Protein AF-A0A6G4Z4E8-F1 (afdb_monomer)

Mean predicted aligned error: 6.0 Å

pLDDT: mean 89.61, std 15.04, range [36.41, 98.0]

Foldseek 3Di:
DDPPPDPPDDDDDDDDPPDPDDDDDDDDDDDDDPVCPVVVVVVQVVVQAADPVGRGNVSSQVVCVVVVNHHDHGDDDDDDD

Structure (mmCIF, N/CA/C/O backbone):
data_AF-A0A6G4Z4E8-F1
#
_entry.id   AF-A0A6G4Z4E8-F1
#
loop_
_atom_site.group_PDB
_atom_site.id
_atom_site.type_symbol
_atom_site.label_atom_id
_atom_site.label_alt_id
_atom_site.label_comp_id
_atom_site.label_asym_id
_atom_site.label_entity_id
_atom_site.label_seq_id
_atom_site.pdbx_PDB_ins_code
_atom_site.Cartn_x
_atom_site.Cartn_y
_atom_site.Cartn_z
_atom_site.occupancy
_atom_site.B_iso_or_equiv
_atom_site.auth_seq_id
_atom_site.auth_comp_id
_atom_site.auth_asym_id
_atom_site.auth_atom_id
_atom_site.pdbx_PDB_model_num
ATOM 1 N N . MET A 1 1 ? -37.749 8.842 5.732 1.00 38.03 1 MET A N 1
ATOM 2 C CA . MET A 1 1 ? -36.863 8.728 4.553 1.00 38.03 1 MET A CA 1
ATOM 3 C C . MET A 1 1 ? -35.447 9.082 4.982 1.00 38.03 1 MET A C 1
ATOM 5 O O . MET A 1 1 ? -35.160 10.248 5.224 1.00 38.03 1 MET A O 1
ATOM 9 N N . SER A 1 2 ? -34.601 8.077 5.200 1.00 36.41 2 SER A N 1
ATOM 10 C CA . SER A 1 2 ? -33.211 8.244 5.630 1.00 36.41 2 SER A CA 1
ATOM 11 C C . SER A 1 2 ? -32.383 8.838 4.489 1.00 36.41 2 SER A C 1
ATOM 13 O O . SER A 1 2 ? -32.222 8.216 3.442 1.00 36.41 2 SER A O 1
ATOM 15 N N . ARG A 1 3 ? -31.861 10.058 4.677 1.00 41.56 3 ARG A N 1
ATOM 16 C CA . ARG A 1 3 ? -30.838 10.625 3.789 1.00 41.56 3 ARG A CA 1
ATOM 17 C C . ARG A 1 3 ? -29.620 9.704 3.848 1.00 41.56 3 ARG A C 1
ATOM 19 O O . ARG A 1 3 ? -28.918 9.690 4.854 1.00 41.56 3 ARG A O 1
ATOM 26 N N . GLN A 1 4 ? -29.379 8.931 2.793 1.00 49.06 4 GLN A N 1
ATOM 27 C CA . GLN A 1 4 ? -28.072 8.322 2.579 1.00 49.06 4 GLN A CA 1
ATOM 28 C C . GLN A 1 4 ? -27.062 9.468 2.466 1.00 49.06 4 GLN A C 1
ATOM 30 O O . GLN A 1 4 ? -27.082 10.235 1.503 1.00 49.06 4 GLN A O 1
ATOM 35 N N . SER A 1 5 ? -26.226 9.636 3.490 1.00 46.81 5 SER A N 1
ATOM 36 C CA . SER A 1 5 ? -25.087 10.543 3.444 1.00 46.81 5 SER A CA 1
ATOM 37 C C . SER A 1 5 ? -24.144 10.048 2.352 1.00 46.81 5 SER A C 1
ATOM 39 O O . SER A 1 5 ? -23.531 8.989 2.494 1.00 46.81 5 SER A O 1
ATOM 41 N N . GLN A 1 6 ? -24.051 10.784 1.251 1.00 53.03 6 GLN A N 1
ATOM 42 C CA . GLN A 1 6 ? -23.007 10.554 0.260 1.00 53.03 6 GLN A CA 1
ATOM 43 C C . GLN A 1 6 ? -21.642 10.644 0.967 1.00 53.03 6 GLN A C 1
ATOM 45 O O . GLN A 1 6 ? -21.430 11.590 1.735 1.00 53.03 6 GLN A O 1
ATOM 50 N N . PRO A 1 7 ? -20.726 9.680 0.778 1.00 59.91 7 PRO A N 1
ATOM 51 C CA . PRO A 1 7 ? -19.404 9.765 1.377 1.00 59.91 7 PRO A CA 1
ATOM 52 C C . PRO A 1 7 ? -18.682 10.997 0.822 1.00 59.91 7 PRO A C 1
ATOM 54 O O . PRO A 1 7 ? -18.595 11.191 -0.389 1.00 59.91 7 PRO A O 1
ATOM 57 N N . ASN A 1 8 ? -18.170 11.843 1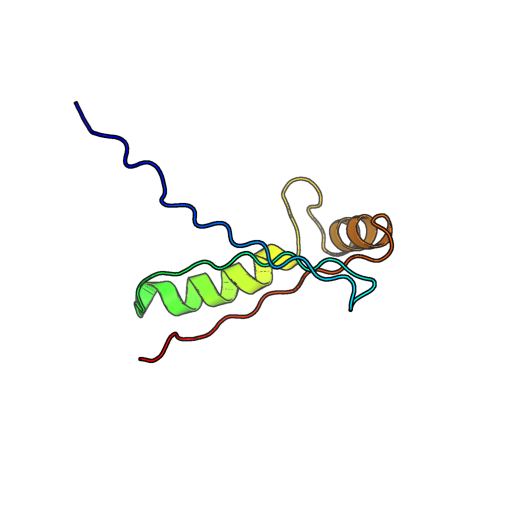.715 1.00 74.31 8 ASN A N 1
ATOM 58 C CA . ASN A 1 8 ? -17.429 13.050 1.359 1.00 74.31 8 ASN A CA 1
ATOM 59 C C . ASN A 1 8 ? -16.013 12.685 0.864 1.00 74.31 8 ASN A C 1
ATOM 61 O O . ASN A 1 8 ? -15.039 12.720 1.621 1.00 74.31 8 ASN A O 1
ATOM 65 N N . ILE A 1 9 ? -15.912 12.251 -0.396 1.00 85.81 9 ILE A N 1
ATOM 66 C CA . ILE A 1 9 ? -14.654 11.848 -1.034 1.00 85.81 9 ILE A CA 1
ATOM 67 C C . ILE A 1 9 ? -13.937 13.097 -1.554 1.00 85.81 9 ILE A C 1
ATOM 69 O O . ILE A 1 9 ? -14.362 13.713 -2.528 1.00 85.81 9 ILE A O 1
ATOM 73 N N . HIS A 1 10 ? -12.810 13.440 -0.931 1.00 89.62 10 HIS A N 1
ATOM 74 C CA . HIS A 1 10 ? -11.948 14.528 -1.389 1.00 89.62 10 HIS A CA 1
ATOM 75 C C . HIS A 1 10 ? -10.863 13.996 -2.327 1.00 89.62 10 HIS A C 1
ATOM 77 O O . HIS A 1 10 ? -10.051 13.159 -1.931 1.00 89.62 10 HIS A O 1
ATOM 83 N N . ILE A 1 11 ? -10.814 14.522 -3.553 1.00 93.88 11 ILE A N 1
ATOM 84 C CA . ILE A 1 11 ? -9.788 14.193 -4.549 1.00 93.88 11 ILE A CA 1
ATOM 85 C C . ILE A 1 11 ? -8.906 15.422 -4.761 1.00 93.88 11 ILE A C 1
ATOM 87 O O . ILE A 1 11 ? -9.397 16.498 -5.095 1.00 93.88 11 ILE A O 1
ATOM 91 N N . LYS A 1 12 ? -7.592 15.257 -4.587 1.00 94.88 12 LYS A N 1
ATOM 92 C CA . LYS A 1 12 ? -6.592 16.287 -4.883 1.00 94.88 12 LYS A CA 1
ATOM 93 C C . LYS A 1 12 ? -5.604 15.754 -5.910 1.00 94.88 12 LYS A C 1
ATOM 95 O O . LYS A 1 12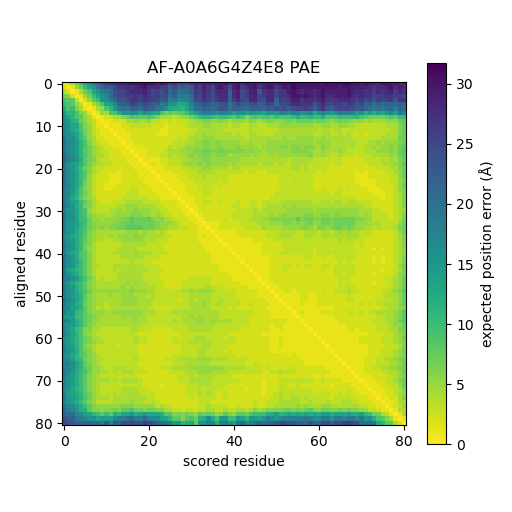 ? -4.949 14.745 -5.666 1.00 94.88 12 LYS A O 1
ATOM 100 N N . VAL A 1 13 ? -5.476 16.465 -7.025 1.00 96.44 13 VAL A N 1
ATOM 101 C CA . VAL A 1 13 ? -4.485 16.187 -8.069 1.00 96.44 13 VAL A CA 1
ATOM 102 C C . VAL A 1 13 ? -3.434 17.291 -8.033 1.00 96.44 13 VAL A C 1
ATOM 104 O O . VAL A 1 13 ? -3.781 18.468 -7.981 1.00 96.44 13 VAL A O 1
ATOM 107 N N . SER A 1 14 ? -2.158 16.911 -8.062 1.00 96.62 14 SER A N 1
ATOM 108 C CA . SER A 1 14 ? -1.022 17.839 -8.105 1.00 96.62 14 SER A CA 1
ATOM 109 C C . SER A 1 14 ? -0.221 17.593 -9.390 1.00 96.62 14 SER A C 1
ATOM 111 O O . SER A 1 14 ? 0.729 16.806 -9.358 1.00 96.62 14 SER A O 1
ATOM 113 N N . PRO A 1 15 ? -0.607 18.196 -10.531 1.00 96.19 15 PRO A N 1
ATOM 114 C CA . PRO A 1 15 ? 0.070 17.970 -11.805 1.00 96.19 15 PRO A CA 1
ATOM 115 C C . PRO A 1 15 ? 1.524 18.443 -11.756 1.00 96.19 15 PRO A C 1
ATOM 117 O O . PRO A 1 15 ? 1.817 19.549 -11.304 1.00 96.19 15 PRO A O 1
ATOM 120 N N . THR A 1 16 ? 2.448 17.609 -12.227 1.00 96.56 16 THR A N 1
ATOM 121 C CA . THR A 1 16 ? 3.866 17.961 -12.346 1.00 96.56 16 THR A CA 1
ATOM 122 C C . THR A 1 16 ? 4.554 17.067 -13.372 1.00 96.56 16 THR A C 1
ATOM 124 O O . THR A 1 16 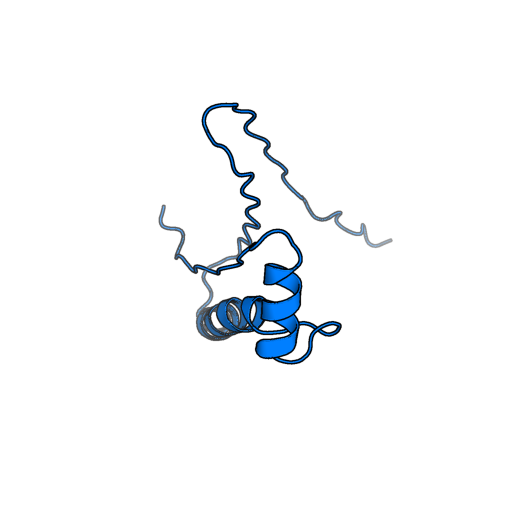? 4.213 15.896 -13.508 1.00 96.56 16 THR A O 1
ATOM 127 N N . THR A 1 17 ? 5.548 17.609 -14.071 1.00 97.50 17 THR A N 1
ATOM 128 C CA . THR A 1 17 ? 6.417 16.875 -15.007 1.00 97.50 17 THR A CA 1
ATOM 129 C C . THR A 1 17 ? 7.780 16.536 -14.399 1.00 97.50 17 THR A C 1
ATOM 131 O O . THR A 1 17 ? 8.633 15.957 -15.064 1.00 97.50 17 THR A O 1
ATOM 134 N N . LYS A 1 18 ? 8.004 16.886 -13.122 1.00 97.88 18 LYS A N 1
ATOM 135 C CA . LYS A 1 18 ? 9.286 16.691 -12.429 1.00 97.88 18 LYS A CA 1
ATOM 136 C C . LYS A 1 18 ? 9.673 15.213 -12.290 1.00 97.88 18 LYS A C 1
ATOM 138 O O . LYS A 1 18 ? 10.860 14.899 -12.240 1.00 97.88 18 LYS A O 1
ATOM 143 N N . PHE A 1 19 ? 8.690 14.319 -12.186 1.00 97.00 19 PHE A N 1
ATOM 144 C CA . PHE A 1 19 ? 8.899 12.898 -11.910 1.00 97.00 19 PHE A CA 1
ATOM 145 C C . PHE A 1 19 ? 8.474 12.028 -13.091 1.00 97.00 19 PHE A C 1
ATOM 147 O O . PHE A 1 19 ? 7.530 12.348 -13.807 1.00 97.00 19 PHE A O 1
ATOM 154 N N . LYS A 1 20 ? 9.163 10.894 -13.259 1.00 96.00 20 LYS A N 1
ATOM 155 C CA . LYS A 1 20 ? 8.862 9.894 -14.296 1.00 96.00 20 LYS A CA 1
ATOM 156 C C . LYS A 1 20 ? 7.764 8.905 -13.885 1.00 96.00 20 LYS A C 1
ATOM 158 O O . LYS A 1 20 ? 7.363 8.074 -14.689 1.00 96.00 20 LYS A O 1
ATOM 163 N N . THR A 1 21 ? 7.313 8.965 -12.633 1.00 96.50 21 THR A N 1
ATOM 164 C CA . THR A 1 21 ? 6.330 8.049 -12.047 1.00 96.50 21 THR A CA 1
ATOM 165 C C . THR A 1 21 ? 5.107 8.813 -11.551 1.00 96.50 21 THR A C 1
ATOM 167 O O . THR A 1 21 ? 5.201 9.971 -11.143 1.00 96.50 21 THR A O 1
ATOM 170 N N . THR A 1 22 ? 3.951 8.147 -11.577 1.00 96.56 22 THR A N 1
ATOM 171 C CA . THR A 1 22 ? 2.710 8.648 -10.974 1.00 96.56 22 THR A CA 1
ATOM 172 C C . THR A 1 22 ? 2.479 7.939 -9.649 1.00 96.56 22 THR A C 1
ATOM 174 O O . THR A 1 22 ? 2.434 6.713 -9.604 1.00 96.56 22 THR A O 1
ATOM 177 N N . THR A 1 23 ? 2.294 8.708 -8.578 1.00 96.69 23 THR A N 1
ATOM 178 C CA . THR A 1 23 ? 1.977 8.171 -7.250 1.00 96.69 23 THR A CA 1
ATOM 179 C C . THR A 1 23 ? 0.517 8.448 -6.922 1.00 96.69 23 THR A C 1
ATOM 181 O O . THR A 1 23 ? 0.080 9.597 -6.950 1.00 96.69 23 THR A O 1
ATOM 184 N N . ILE A 1 24 ? -0.224 7.401 -6.564 1.00 96.50 24 ILE A N 1
ATOM 185 C CA . ILE A 1 24 ? -1.605 7.496 -6.080 1.00 96.50 24 ILE A CA 1
ATOM 186 C C . ILE A 1 24 ? -1.600 7.188 -4.584 1.00 96.50 24 ILE A C 1
ATOM 188 O O . ILE A 1 24 ? -1.021 6.192 -4.156 1.00 96.50 24 ILE A O 1
ATOM 192 N N . VAL A 1 25 ? -2.242 8.042 -3.784 1.00 95.62 25 VAL A N 1
ATOM 193 C CA . VAL A 1 25 ? -2.314 7.886 -2.326 1.00 95.62 25 VAL A CA 1
ATOM 194 C C . VAL A 1 25 ? -3.770 7.868 -1.886 1.00 95.62 25 VAL A C 1
ATOM 196 O O . VAL A 1 25 ? -4.499 8.836 -2.091 1.00 95.62 25 VAL A O 1
ATOM 199 N N . PHE A 1 26 ? -4.170 6.787 -1.221 1.00 94.19 26 PHE A N 1
ATOM 200 C CA . PHE A 1 26 ? -5.452 6.698 -0.529 1.00 94.19 26 PHE A CA 1
ATOM 201 C C . PHE A 1 26 ? -5.243 7.029 0.947 1.00 94.19 26 PHE A C 1
ATOM 203 O O . PHE A 1 26 ? -4.515 6.327 1.649 1.00 94.19 26 PHE A O 1
ATOM 210 N N . LYS A 1 27 ? -5.874 8.107 1.424 1.00 92.88 27 LYS A N 1
ATOM 211 C CA . LYS A 1 27 ? -5.795 8.531 2.825 1.00 92.88 27 LYS A CA 1
ATOM 212 C C . LYS A 1 27 ? -7.127 8.275 3.521 1.00 92.88 27 LYS A C 1
ATOM 214 O O . LYS A 1 27 ? -8.107 8.965 3.263 1.00 92.88 27 LYS A O 1
ATOM 219 N N . PHE A 1 28 ? -7.134 7.309 4.432 1.00 91.75 28 PHE A N 1
ATOM 220 C CA . PHE A 1 28 ? -8.270 7.035 5.308 1.00 91.75 28 PHE A CA 1
ATOM 221 C C . PHE A 1 28 ? -8.058 7.759 6.637 1.00 91.75 28 PHE A C 1
ATOM 223 O O . PHE A 1 28 ? -7.009 7.610 7.263 1.00 91.75 28 PHE A O 1
ATOM 230 N N . MET A 1 29 ? -9.037 8.557 7.058 1.00 90.06 29 MET A N 1
ATOM 231 C CA . MET A 1 29 ? -9.008 9.278 8.330 1.00 90.06 29 MET A CA 1
ATOM 232 C C . MET A 1 29 ? -10.215 8.872 9.162 1.00 90.06 29 MET A C 1
ATOM 234 O O . MET A 1 29 ? -11.326 8.775 8.648 1.00 90.06 29 MET A O 1
ATOM 238 N N . ALA A 1 30 ? -9.979 8.618 10.442 1.00 90.75 30 ALA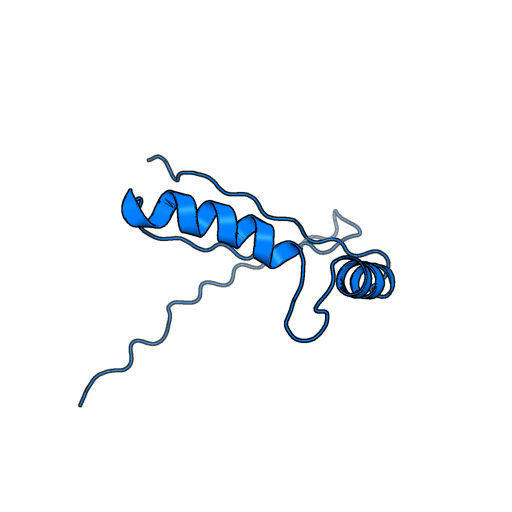 A N 1
ATOM 239 C CA . ALA A 1 30 ? -11.015 8.308 11.410 1.00 90.75 30 ALA A CA 1
ATOM 240 C C . ALA A 1 30 ? -10.512 8.661 12.823 1.00 90.75 30 ALA A C 1
ATOM 242 O O . ALA A 1 30 ? -9.291 8.702 13.017 1.0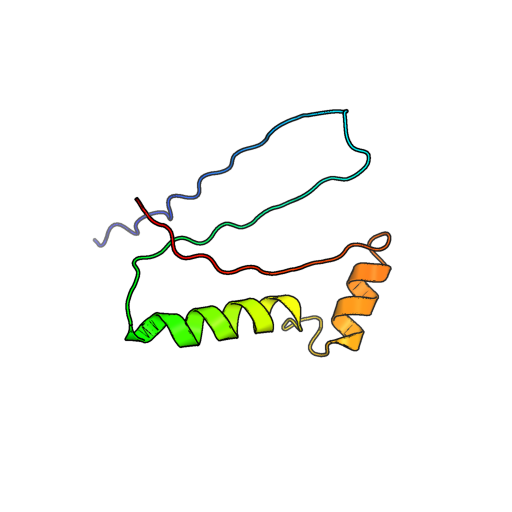0 90.75 30 ALA A O 1
ATOM 243 N N . PRO A 1 31 ? -11.414 8.890 13.797 1.00 91.31 31 PRO A N 1
ATOM 244 C CA . PRO A 1 31 ? -11.044 9.220 15.173 1.00 91.31 31 PRO A CA 1
ATOM 245 C C . PRO A 1 31 ? -10.096 8.195 15.800 1.00 91.31 31 PRO A C 1
ATOM 247 O O . PRO A 1 31 ? -10.095 7.013 15.422 1.00 91.31 31 PRO A O 1
ATOM 250 N N . LEU A 1 32 ? -9.267 8.663 16.734 1.00 91.31 32 LEU A N 1
ATOM 251 C CA . LEU A 1 32 ? -8.307 7.831 17.448 1.00 91.31 32 LEU A CA 1
ATOM 252 C C . LEU A 1 32 ? -9.006 7.112 18.605 1.00 91.31 32 LEU A C 1
ATOM 254 O O . LEU A 1 32 ? -9.060 7.624 19.714 1.00 91.31 32 LEU A O 1
ATOM 258 N N . GLU A 1 33 ? -9.484 5.900 18.332 1.00 93.94 33 GLU A N 1
ATOM 259 C CA . GLU A 1 33 ? -10.166 5.055 19.315 1.00 93.94 33 GLU A CA 1
ATOM 260 C C . GLU A 1 33 ? -9.304 3.847 19.682 1.00 93.94 33 GLU A C 1
ATOM 262 O O . GLU A 1 33 ? -8.799 3.151 18.788 1.00 93.94 33 GLU A O 1
ATOM 267 N N . TYR A 1 34 ? -9.172 3.567 20.982 1.00 92.94 34 TYR A N 1
ATOM 268 C CA . TYR A 1 34 ? -8.375 2.447 21.497 1.00 92.94 34 TYR A CA 1
ATOM 269 C C . TYR A 1 34 ? -8.820 1.108 20.895 1.00 92.94 34 TYR A C 1
ATOM 271 O O . TYR A 1 34 ? -7.993 0.346 20.396 1.00 92.94 34 TYR A O 1
ATOM 279 N N . ASP A 1 35 ? -10.130 0.883 20.808 1.00 95.38 35 ASP A N 1
ATOM 280 C CA . ASP A 1 35 ? -10.708 -0.375 20.325 1.00 95.38 35 ASP A CA 1
ATOM 281 C C . ASP A 1 35 ? -10.412 -0.654 18.843 1.00 95.38 35 ASP A C 1
ATOM 283 O O . ASP A 1 35 ? -10.414 -1.801 18.397 1.00 95.38 35 ASP A O 1
ATOM 287 N N . THR A 1 36 ? -10.121 0.385 18.052 1.00 95.00 36 THR A N 1
ATOM 288 C CA . THR A 1 36 ? -9.920 0.244 16.600 1.00 95.00 36 THR A CA 1
ATOM 289 C C . THR A 1 36 ? -8.461 0.348 16.168 1.00 95.00 36 THR A C 1
ATOM 291 O O . THR A 1 36 ? -8.134 -0.023 15.037 1.00 95.00 36 THR A O 1
ATOM 294 N N . ILE A 1 37 ? -7.561 0.823 17.036 1.00 93.56 37 ILE A N 1
ATOM 295 C CA . ILE A 1 37 ? -6.176 1.136 16.658 1.00 93.56 37 ILE A CA 1
ATOM 296 C C . ILE A 1 37 ? -5.408 -0.103 16.179 1.00 93.56 37 ILE A C 1
ATOM 298 O O . ILE A 1 37 ? -4.733 -0.061 15.144 1.00 93.56 37 ILE A O 1
ATOM 302 N N . THR A 1 38 ? -5.558 -1.226 16.882 1.00 94.62 38 THR A N 1
ATOM 303 C CA . THR A 1 38 ? -4.879 -2.488 16.563 1.00 94.62 38 THR A CA 1
ATOM 304 C C . THR A 1 38 ? -5.439 -3.091 15.281 1.00 94.62 38 THR A C 1
ATOM 306 O O . THR A 1 38 ? -4.679 -3.441 14.377 1.00 94.62 38 THR A O 1
ATOM 309 N N . ALA A 1 39 ? -6.769 -3.132 15.152 1.00 96.19 39 ALA A N 1
ATOM 310 C CA . ALA A 1 39 ? -7.441 -3.656 13.967 1.00 96.19 39 ALA A CA 1
ATOM 311 C C . ALA A 1 39 ? -7.069 -2.866 12.702 1.00 96.19 39 ALA A C 1
ATOM 313 O O . ALA A 1 39 ? -6.721 -3.463 11.685 1.00 96.19 39 ALA A O 1
ATOM 314 N N . ARG A 1 40 ? -7.050 -1.527 12.768 1.00 95.12 40 ARG A N 1
ATOM 315 C CA . ARG A 1 40 ? -6.614 -0.668 11.651 1.00 95.12 40 ARG A CA 1
ATOM 316 C C . ARG A 1 40 ? -5.148 -0.892 11.296 1.00 95.12 40 ARG A C 1
ATOM 318 O O . ARG A 1 40 ? -4.799 -0.902 10.116 1.00 95.12 40 ARG A O 1
ATOM 325 N N . SER A 1 41 ? -4.302 -1.107 12.303 1.00 93.94 41 SER A N 1
ATOM 326 C CA . SER A 1 41 ? -2.877 -1.352 12.086 1.00 93.94 41 SER A CA 1
ATOM 327 C C . SER A 1 41 ? -2.622 -2.674 11.360 1.00 93.94 41 SER A C 1
ATOM 329 O O . SER A 1 41 ? -1.809 -2.735 10.437 1.00 93.94 41 SER A O 1
ATOM 331 N N . LEU A 1 42 ? -3.352 -3.725 11.736 1.00 95.88 42 LEU A N 1
ATOM 332 C CA . LEU A 1 42 ? -3.302 -5.015 11.054 1.00 95.88 42 LEU A CA 1
ATOM 333 C C . LEU A 1 42 ? -3.897 -4.925 9.644 1.00 95.88 42 LEU A C 1
ATOM 335 O O . LEU A 1 42 ? -3.272 -5.379 8.687 1.00 95.88 42 LEU A O 1
ATOM 339 N N . LEU A 1 43 ? -5.063 -4.290 9.502 1.00 95.56 43 LEU A N 1
ATOM 340 C CA . LEU A 1 43 ? -5.748 -4.121 8.221 1.00 95.56 43 LEU A CA 1
ATOM 341 C C . LEU A 1 43 ? -4.853 -3.436 7.183 1.00 95.56 43 LEU A C 1
ATOM 343 O O . LEU A 1 43 ? -4.763 -3.910 6.057 1.00 95.56 43 LEU A O 1
ATOM 347 N N . SER A 1 44 ? -4.146 -2.371 7.571 1.00 95.00 44 SER A N 1
ATOM 348 C CA . SER A 1 44 ? -3.203 -1.658 6.701 1.00 95.00 44 SER A CA 1
ATOM 349 C C . SER A 1 44 ? -2.175 -2.607 6.066 1.00 95.00 44 SER A C 1
ATO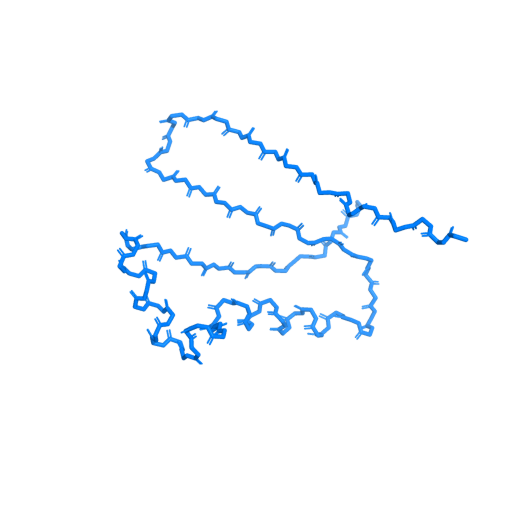M 351 O O . SER A 1 44 ? -1.998 -2.596 4.851 1.00 95.00 44 SER A O 1
ATOM 353 N N . LYS A 1 45 ? -1.591 -3.509 6.870 1.00 93.94 45 LYS A N 1
ATOM 354 C CA . LYS A 1 45 ? -0.623 -4.517 6.408 1.00 93.94 45 LYS A CA 1
ATOM 355 C C . LYS A 1 45 ? -1.262 -5.604 5.540 1.00 93.94 45 LYS A C 1
ATOM 357 O O . LYS A 1 45 ? -0.620 -6.100 4.620 1.00 93.94 45 LYS A O 1
ATOM 362 N N . LEU A 1 46 ? -2.504 -5.994 5.828 1.00 94.44 46 LEU A N 1
ATOM 363 C CA . LEU A 1 46 ? -3.219 -7.013 5.052 1.00 94.44 46 LEU A CA 1
ATOM 364 C C . LEU A 1 46 ? -3.630 -6.504 3.665 1.00 94.44 46 LEU A C 1
ATOM 366 O O . LEU A 1 46 ? -3.540 -7.251 2.693 1.00 94.44 46 LEU A O 1
ATOM 370 N N . LEU A 1 47 ? -4.028 -5.232 3.559 1.00 94.00 47 LEU A N 1
ATOM 371 C CA . LEU A 1 47 ? -4.480 -4.618 2.304 1.00 94.00 47 LEU A CA 1
ATOM 372 C C . LEU A 1 47 ? -3.415 -4.616 1.202 1.00 94.00 47 LEU A C 1
ATOM 374 O O . LEU A 1 47 ? -3.759 -4.609 0.024 1.00 94.00 47 LEU A O 1
ATOM 378 N N . VAL A 1 48 ? -2.135 -4.634 1.572 1.00 95.00 48 VAL A N 1
ATOM 379 C CA . VAL A 1 48 ? -1.009 -4.648 0.623 1.00 95.00 48 VAL A CA 1
ATOM 380 C C . VAL A 1 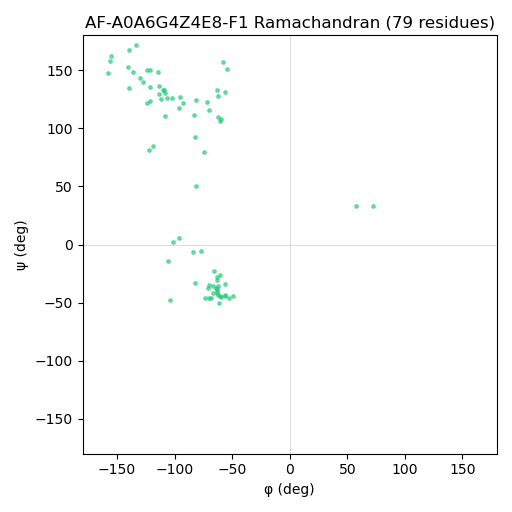48 ? -0.474 -6.049 0.341 1.00 95.00 48 VAL A C 1
ATOM 382 O O . VAL A 1 48 ? 0.542 -6.194 -0.332 1.00 95.00 48 VAL A O 1
ATOM 385 N N . ARG A 1 49 ? -1.133 -7.085 0.866 1.00 95.19 49 ARG A N 1
ATOM 386 C CA . ARG A 1 49 ? -0.643 -8.462 0.819 1.00 95.19 49 ARG A CA 1
ATOM 387 C C . ARG A 1 49 ? -1.370 -9.311 -0.223 1.00 95.19 49 ARG A C 1
ATOM 389 O O . ARG A 1 49 ? -0.729 -10.011 -1.000 1.00 95.19 49 ARG A O 1
ATOM 396 N N . ALA A 1 50 ? -2.698 -9.254 -0.235 1.00 95.31 50 ALA A N 1
ATOM 397 C CA . ALA A 1 50 ? -3.535 -10.042 -1.129 1.00 95.31 50 ALA A CA 1
ATOM 398 C C . ALA A 1 50 ? -4.894 -9.367 -1.344 1.00 95.31 50 ALA A C 1
ATOM 400 O O . ALA A 1 50 ? -5.333 -8.523 -0.565 1.00 95.31 50 ALA A O 1
ATOM 401 N N . THR A 1 51 ? -5.595 -9.782 -2.392 1.00 96.19 51 THR A N 1
ATOM 402 C CA . THR A 1 51 ? -6.970 -9.358 -2.679 1.00 96.19 51 THR A CA 1
ATOM 403 C C . THR A 1 51 ? -7.820 -10.570 -3.037 1.00 96.19 51 THR A C 1
ATOM 405 O O . THR A 1 51 ? -7.300 -11.653 -3.287 1.00 96.19 51 THR A O 1
ATOM 408 N N . LYS A 1 52 ? -9.139 -10.394 -3.157 1.00 96.69 52 LYS A N 1
ATOM 409 C CA . LYS A 1 52 ? -10.022 -11.473 -3.626 1.00 96.69 52 LYS A CA 1
ATOM 410 C C . LYS A 1 52 ? -9.616 -12.026 -5.004 1.00 96.69 52 LYS A C 1
ATOM 412 O O . LYS A 1 52 ? -9.787 -13.213 -5.248 1.00 96.69 52 LYS A O 1
ATOM 417 N N . LYS A 1 53 ? -9.095 -11.174 -5.898 1.00 97.44 53 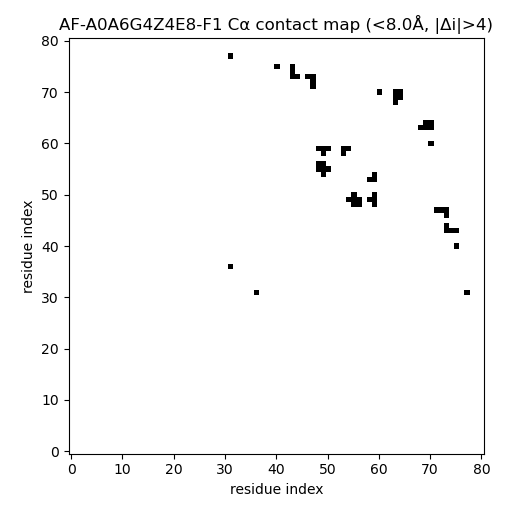LYS A N 1
ATOM 418 C CA . LYS A 1 53 ? -8.660 -11.568 -7.250 1.00 97.44 53 LYS A CA 1
ATOM 419 C C . LYS A 1 53 ? -7.250 -12.171 -7.264 1.00 97.44 53 LYS A C 1
ATOM 421 O O . LYS A 1 53 ? -6.990 -13.073 -8.050 1.00 97.44 53 LYS A O 1
ATOM 426 N N . TRP A 1 54 ? -6.372 -11.702 -6.379 1.00 97.50 54 TRP A N 1
ATOM 427 C CA . TRP A 1 54 ? -5.005 -12.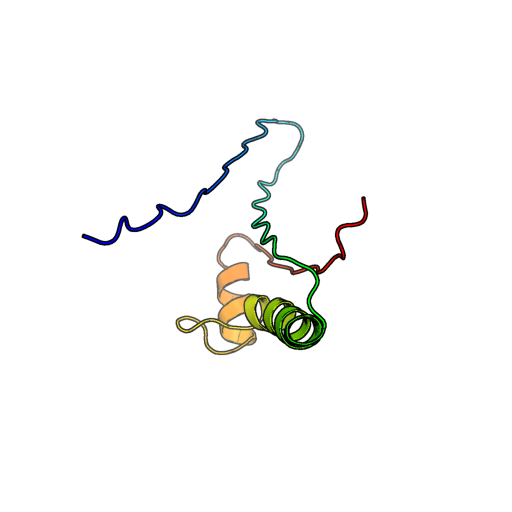201 -6.197 1.00 97.50 54 TRP A CA 1
ATOM 428 C C . TRP A 1 54 ? -4.817 -12.658 -4.743 1.00 97.50 54 TRP A C 1
ATOM 430 O O . TRP A 1 54 ? -4.328 -11.880 -3.921 1.00 97.50 54 TRP A O 1
ATOM 440 N N . PRO A 1 55 ? -5.260 -13.882 -4.396 1.00 96.62 55 PRO A N 1
ATOM 441 C CA . PRO A 1 55 ? -5.426 -14.320 -3.006 1.00 96.62 55 PRO A CA 1
ATOM 442 C C . PRO A 1 55 ? -4.118 -14.685 -2.292 1.00 96.62 55 PRO A C 1
ATOM 444 O O . PRO A 1 55 ? -4.138 -14.972 -1.099 1.00 96.62 55 PRO A O 1
ATOM 447 N N . THR A 1 56 ? -2.983 -14.681 -2.994 1.00 96.50 56 THR A N 1
ATOM 448 C CA . THR A 1 56 ? -1.660 -14.962 -2.415 1.00 96.50 56 THR A CA 1
ATOM 449 C C . THR A 1 56 ? -0.694 -13.815 -2.678 1.00 96.50 56 THR A C 1
ATOM 451 O O . THR A 1 56 ? -0.757 -13.198 -3.747 1.00 96.50 56 THR A O 1
ATOM 454 N N . ASP A 1 57 ? 0.262 -13.605 -1.769 1.00 95.19 57 ASP A N 1
ATOM 455 C CA . ASP A 1 57 ? 1.338 -12.617 -1.916 1.00 95.19 57 ASP A CA 1
ATOM 456 C C . ASP A 1 57 ? 2.028 -12.744 -3.277 1.00 95.19 57 ASP A C 1
ATOM 458 O O . ASP A 1 57 ? 2.234 -11.750 -3.967 1.00 95.19 57 ASP A O 1
ATOM 462 N N . LYS A 1 58 ? 2.336 -13.976 -3.704 1.00 96.94 58 LYS A N 1
ATOM 463 C CA . LYS A 1 58 ? 2.974 -14.242 -4.999 1.00 96.94 58 LYS A CA 1
ATOM 464 C C . LYS A 1 58 ? 2.100 -13.773 -6.161 1.00 96.94 58 LYS A C 1
ATOM 466 O O . LYS A 1 58 ? 2.576 -13.050 -7.026 1.00 96.94 58 LYS A O 1
ATOM 471 N N . SER A 1 59 ? 0.821 -14.153 -6.176 1.00 97.81 59 SER A N 1
ATOM 472 C CA . SER A 1 59 ? -0.096 -13.754 -7.254 1.00 97.81 59 SER A CA 1
ATOM 473 C C . SER A 1 59 ? -0.294 -12.240 -7.330 1.00 97.81 59 SER A C 1
ATOM 475 O O . SER A 1 59 ? -0.405 -11.694 -8.424 1.00 97.81 59 SER A O 1
ATOM 477 N N . PHE A 1 60 ? -0.307 -11.564 -6.179 1.00 97.75 60 PHE A N 1
ATOM 478 C CA . PHE A 1 60 ? -0.493 -10.122 -6.105 1.00 97.75 60 PHE A CA 1
ATOM 479 C C . PHE A 1 60 ? 0.758 -9.373 -6.576 1.00 97.75 60 PHE A C 1
ATOM 481 O O . PHE A 1 60 ? 0.658 -8.491 -7.425 1.00 97.75 60 PHE A O 1
ATOM 488 N N . ASN A 1 61 ? 1.942 -9.785 -6.114 1.00 96.69 61 ASN A N 1
ATOM 489 C CA . ASN A 1 61 ? 3.210 -9.190 -6.542 1.00 96.69 61 ASN A CA 1
ATOM 490 C C . ASN A 1 61 ? 3.529 -9.468 -8.017 1.00 96.69 61 ASN A C 1
ATOM 492 O O . ASN A 1 61 ? 4.034 -8.579 -8.691 1.00 96.69 61 ASN A O 1
ATOM 496 N N . ASN A 1 62 ? 3.185 -10.648 -8.546 1.00 97.75 62 ASN A N 1
ATOM 497 C CA . ASN A 1 62 ? 3.321 -10.925 -9.978 1.00 97.75 62 ASN A CA 1
ATOM 498 C C . ASN A 1 62 ? 2.483 -9.948 -10.811 1.00 97.75 62 ASN A C 1
ATOM 500 O O . ASN A 1 62 ? 2.985 -9.374 -11.768 1.00 97.75 62 ASN A O 1
ATOM 504 N N . HIS A 1 63 ? 1.235 -9.698 -10.405 1.00 97.94 63 HIS A N 1
ATOM 505 C CA . HIS A 1 63 ? 0.393 -8.737 -11.111 1.00 97.94 63 HIS A CA 1
ATOM 506 C C . HIS A 1 63 ? 0.961 -7.313 -11.061 1.00 97.94 63 HIS A C 1
ATOM 508 O O . HIS A 1 63 ? 0.927 -6.600 -12.059 1.00 97.94 63 HIS A O 1
ATOM 514 N N . LEU A 1 64 ? 1.509 -6.895 -9.918 1.00 97.44 64 LEU A N 1
ATOM 515 C CA . LEU A 1 64 ? 2.185 -5.603 -9.799 1.00 97.44 64 LEU A CA 1
ATOM 516 C C . LEU A 1 64 ? 3.442 -5.520 -10.683 1.00 97.44 64 LEU A C 1
ATOM 518 O O . LEU A 1 64 ? 3.687 -4.482 -11.296 1.00 97.44 64 LEU A O 1
ATOM 522 N N . ALA A 1 65 ? 4.198 -6.614 -10.808 1.00 97.69 65 ALA A N 1
ATOM 523 C CA . ALA A 1 65 ? 5.343 -6.695 -11.710 1.00 97.69 65 ALA A CA 1
ATOM 524 C C . ALA A 1 65 ? 4.925 -6.537 -13.183 1.00 97.69 65 ALA A C 1
ATOM 526 O O . ALA A 1 65 ? 5.566 -5.780 -13.912 1.00 97.69 65 ALA A O 1
ATOM 527 N N . ASP A 1 66 ? 3.813 -7.160 -13.591 1.00 98.00 66 ASP A N 1
ATOM 528 C CA . ASP A 1 66 ? 3.244 -7.016 -14.940 1.00 98.00 66 ASP A CA 1
ATOM 529 C C . ASP A 1 66 ? 2.803 -5.570 -15.234 1.00 98.00 66 ASP A C 1
ATOM 531 O O . ASP A 1 66 ? 2.845 -5.116 -16.377 1.00 98.00 66 ASP A O 1
ATOM 535 N N . LEU A 1 67 ? 2.434 -4.808 -14.199 1.00 97.06 67 LEU A N 1
ATOM 536 C CA . LEU A 1 67 ? 2.123 -3.378 -14.279 1.00 97.06 67 LEU A CA 1
ATOM 537 C C . LEU A 1 67 ? 3.396 -2.517 -14.270 1.00 97.06 67 LEU A C 1
ATOM 539 O O . LEU A 1 67 ? 3.510 -1.561 -13.503 1.00 97.06 67 LEU A O 1
ATOM 543 N N . TYR A 1 68 ? 4.351 -2.852 -15.139 1.00 96.38 68 TYR A N 1
ATOM 544 C CA . TYR A 1 68 ? 5.625 -2.143 -15.304 1.00 96.38 68 TYR A CA 1
ATOM 545 C C . TYR A 1 68 ? 6.462 -2.053 -14.014 1.00 96.38 68 TYR A C 1
ATOM 547 O O . TYR A 1 68 ? 7.159 -1.063 -13.792 1.00 96.38 68 TYR A O 1
ATOM 555 N N . GLY A 1 69 ? 6.395 -3.069 -13.150 1.00 95.94 69 GLY A N 1
ATOM 556 C CA . GLY A 1 69 ? 7.097 -3.056 -11.865 1.00 95.94 69 GLY A CA 1
ATOM 557 C C . GLY A 1 69 ? 6.475 -2.106 -10.839 1.00 95.94 69 GLY A C 1
ATOM 558 O O . GLY A 1 69 ? 7.196 -1.506 -10.039 1.00 95.94 69 GLY A O 1
ATOM 559 N N . ALA A 1 70 ? 5.149 -1.940 -10.865 1.00 97.50 70 ALA A N 1
ATOM 560 C CA . ALA A 1 70 ? 4.431 -1.190 -9.845 1.00 97.50 70 ALA A CA 1
ATOM 561 C C . ALA A 1 70 ? 4.676 -1.781 -8.447 1.00 97.50 70 ALA A C 1
ATOM 563 O O . ALA A 1 70 ? 4.984 -2.959 -8.277 1.00 97.50 70 ALA A O 1
ATOM 564 N N . TYR A 1 71 ? 4.495 -0.959 -7.419 1.00 95.50 71 TYR A N 1
ATOM 565 C CA . TYR A 1 71 ? 4.552 -1.405 -6.033 1.00 95.50 71 TYR A CA 1
ATOM 566 C C . TYR A 1 71 ? 3.472 -0.711 -5.212 1.00 95.50 71 TYR A C 1
ATOM 568 O O . TYR A 1 71 ? 3.050 0.407 -5.513 1.00 95.50 71 TYR A O 1
ATOM 576 N N . VAL A 1 72 ? 3.038 -1.377 -4.146 1.00 96.12 72 VAL A N 1
ATOM 577 C CA . VAL A 1 72 ? 2.075 -0.842 -3.185 1.00 96.12 72 VAL A CA 1
ATOM 578 C C . VAL A 1 72 ? 2.644 -0.977 -1.781 1.00 96.12 72 VAL A C 1
ATOM 580 O O . VAL A 1 72 ? 3.286 -1.968 -1.441 1.00 96.12 72 VAL A O 1
ATOM 583 N N . ASN A 1 73 ? 2.434 0.043 -0.960 1.00 95.56 73 ASN A N 1
ATOM 584 C CA . ASN A 1 73 ? 2.828 0.041 0.439 1.00 95.56 73 ASN A CA 1
ATOM 585 C C . ASN A 1 73 ? 1.737 0.696 1.286 1.00 95.56 73 ASN A C 1
ATOM 587 O O . ASN A 1 73 ? 0.794 1.300 0.771 1.00 95.56 73 ASN A O 1
ATOM 591 N N . SER A 1 74 ? 1.853 0.525 2.597 1.00 96.12 74 SER A N 1
ATOM 592 C CA . SER A 1 74 ? 0.894 1.046 3.557 1.00 96.12 74 SER A CA 1
ATOM 593 C C . SER A 1 74 ? 1.615 1.598 4.774 1.00 96.12 74 SER A C 1
ATOM 595 O O . SER A 1 74 ? 2.474 0.921 5.344 1.00 96.12 74 SER A O 1
ATOM 597 N N . THR A 1 75 ? 1.195 2.776 5.220 1.00 94.19 75 THR A N 1
ATOM 598 C CA . THR A 1 75 ? 1.711 3.416 6.430 1.00 94.19 75 THR A CA 1
ATOM 599 C C . THR A 1 75 ? 0.543 3.847 7.302 1.00 94.19 75 THR A C 1
ATOM 601 O O . THR A 1 75 ? -0.491 4.285 6.798 1.00 94.19 75 THR A O 1
ATOM 604 N N . ILE A 1 76 ? 0.719 3.738 8.617 1.00 93.62 76 ILE A N 1
ATOM 605 C CA . ILE A 1 76 ? -0.225 4.240 9.616 1.00 93.62 76 ILE A CA 1
ATOM 606 C C . ILE A 1 76 ? 0.465 5.372 10.365 1.00 93.62 76 ILE A C 1
ATOM 608 O O . ILE A 1 76 ? 1.624 5.245 10.758 1.00 93.62 76 ILE A O 1
ATOM 612 N N . SER A 1 77 ? -0.254 6.462 10.597 1.00 92.25 77 SER A N 1
ATOM 613 C CA . SER A 1 77 ? 0.192 7.544 11.465 1.00 92.25 77 SER A CA 1
ATOM 614 C C . SER A 1 77 ? -0.952 7.991 12.364 1.00 92.25 77 SER A C 1
ATOM 616 O O . SER A 1 77 ? -2.126 7.914 11.999 1.00 92.25 77 SER A O 1
ATOM 618 N N . LYS A 1 78 ? -0.602 8.447 13.568 1.00 89.50 78 LYS A N 1
ATOM 619 C CA . LYS A 1 78 ? -1.532 9.190 14.416 1.00 89.50 78 LYS A CA 1
ATOM 620 C C . LYS A 1 78 ? -1.525 10.627 13.915 1.00 89.50 78 LYS A C 1
ATOM 622 O O . LYS A 1 78 ? -0.454 11.224 13.819 1.00 89.50 78 LYS A O 1
ATOM 627 N N . PHE A 1 79 ? -2.692 11.157 13.567 1.00 81.12 79 PHE A N 1
ATOM 628 C CA . PHE A 1 79 ? -2.813 12.587 13.322 1.00 81.12 79 PHE A CA 1
ATOM 629 C C . PHE A 1 79 ? -2.715 13.280 14.682 1.00 81.12 79 PHE A C 1
ATOM 631 O O . PHE A 1 79 ? -3.434 12.907 15.608 1.00 81.12 79 PHE A O 1
ATOM 638 N N . LYS A 1 80 ? -1.750 14.182 14.824 1.00 62.81 80 LYS A N 1
ATOM 639 C CA . LYS A 1 80 ? -1.548 14.989 16.022 1.00 62.81 80 LYS A CA 1
ATOM 640 C C . LYS A 1 80 ? -1.842 16.423 15.602 1.00 62.81 80 LYS A C 1
ATOM 642 O O . LYS A 1 80 ? -1.348 16.820 14.545 1.00 62.81 80 LYS A O 1
ATOM 647 N N . ASP A 1 81 ? -2.682 17.106 16.371 1.00 54.34 81 ASP A N 1
ATOM 648 C CA . ASP A 1 81 ? -2.894 18.548 16.223 1.00 54.34 81 ASP A CA 1
ATOM 649 C C . ASP A 1 81 ? -1.578 19.312 16.435 1.00 54.34 81 ASP A C 1
ATOM 651 O O . ASP A 1 81 ? -0.763 18.865 17.287 1.00 54.34 81 ASP A O 1
#

Secondary structure (DSSP, 8-state):
----------------SS-SS------------HHHHHHHHHHHHHHTT--SSS-SHHHHHHHHHHTTT------------

Radius of gyration: 16.63 Å; Cα contacts (8 Å, |Δi|>4): 30; chains: 1; bounding box: 46×34×37 Å

Solvent-accessible surface area (backbone atoms only — not comparable to full-atom values): 5770 Å² total; per-residue (Å²): 134,84,79,78,76,74,80,90,78,85,85,85,86,82,92,74,82,88,56,99,70,87,86,86,83,88,84,88,84,74,83,95,45,83,90,47,51,62,58,52,58,52,46,46,61,47,67,64,40,40,43,94,92,24,76,38,54,66,56,34,51,50,53,29,43,72,57,82,60,44,86,76,83,71,86,87,78,82,89,74,135

Organism: Staphylococcus aureus (NCBI:txid1280)

Sequence (81 aa):
MSRQSQPNIHIKVSPTTKFKTTTIVFKFMAPLEYDTITARSLLSKLLVRATKKWPTDKSFNNHLADLYGAYVNSTISKFKD